Protein AF-A0A6N3QTU3-F1 (afdb_monomer_lite)

Secondary structure (DSSP, 8-state):
-THHHHHHHHHHHHHHHHHHHHHT--HHHHHHHHHHHHHHHHH-TTTS---

Foldseek 3Di:
DVVVVVVVVVVVLVVLCVCQVVVVHHSVVSVVVVVVVCCCVVPVVVPPDDD

Organism: NCBI:txid945360

InterPro domains:
  IPR036388 Winged helix-like DNA-binding domain superfamily [G3DSA:1.10.10.10] (1-48)

Radius of gyration: 14.79 Å; chains: 1; bounding box: 32×21×45 Å

pLDDT: mean 72.06, std 13.17, range [49.34, 86.94]

Sequence (51 aa):
MVLESQGEYDSQWATICSIAPKIGCTPETLRVWVRQHERDTGGGDEGLTPR

Structure (mmCIF, N/CA/C/O backbone):
data_AF-A0A6N3QTU3-F1
#
_entry.id   AF-A0A6N3QTU3-F1
#
loop_
_atom_site.group_PDB
_atom_site.id
_atom_site.type_symbol
_atom_site.label_atom_id
_atom_site.label_alt_id
_atom_site.label_comp_id
_atom_site.label_asym_id
_atom_site.label_entity_id
_atom_site.label_seq_id
_atom_site.pdbx_PDB_ins_code
_atom_site.Cartn_x
_atom_site.Cartn_y
_atom_site.Cartn_z
_atom_site.occupancy
_atom_site.B_iso_or_equiv
_atom_site.auth_seq_id
_atom_site.auth_comp_id
_atom_site.auth_asym_id
_atom_site.auth_atom_id
_atom_site.pdbx_PDB_model_num
ATOM 1 N N . MET A 1 1 ? 13.020 -7.567 14.876 1.00 49.81 1 MET A N 1
ATOM 2 C CA . MET A 1 1 ? 11.769 -8.351 14.972 1.00 49.81 1 MET A CA 1
ATOM 3 C C . MET A 1 1 ? 10.835 -7.849 13.882 1.00 49.81 1 MET A C 1
ATOM 5 O O . MET A 1 1 ? 10.698 -6.646 13.746 1.00 49.81 1 MET A O 1
ATOM 9 N N . VAL A 1 2 ? 10.248 -8.749 13.092 1.00 50.72 2 VAL A N 1
ATOM 10 C CA . VAL A 1 2 ? 9.447 -8.478 11.874 1.00 50.72 2 VAL A CA 1
ATOM 11 C C . VAL A 1 2 ? 8.186 -7.610 12.095 1.00 50.72 2 VAL A C 1
ATOM 13 O O . 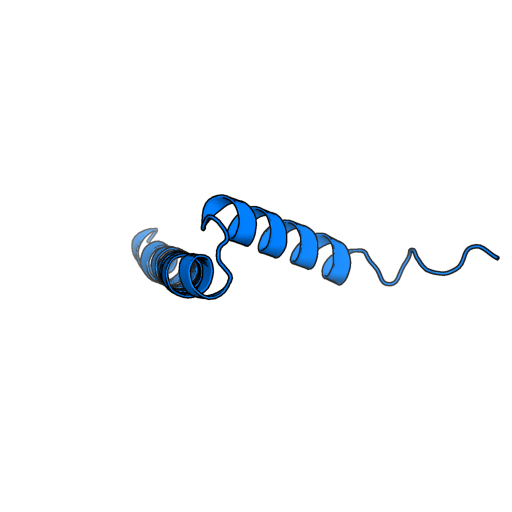VAL A 1 2 ? 7.582 -7.169 11.125 1.00 50.72 2 VAL A O 1
ATOM 16 N N . LEU A 1 3 ? 7.800 -7.313 13.343 1.00 52.88 3 LEU A N 1
ATOM 17 C CA . LEU A 1 3 ? 6.611 -6.504 13.649 1.00 52.88 3 LEU A CA 1
ATOM 18 C C . LEU A 1 3 ? 6.782 -4.995 13.410 1.00 52.88 3 LEU A C 1
ATOM 20 O O . LEU A 1 3 ? 5.814 -4.351 13.020 1.00 52.88 3 LEU A O 1
ATOM 24 N N . GLU A 1 4 ? 7.980 -4.440 13.605 1.00 51.31 4 GLU A N 1
ATOM 25 C CA . GLU A 1 4 ? 8.215 -2.987 13.477 1.00 51.31 4 GLU A CA 1
ATOM 26 C C . GLU A 1 4 ? 8.029 -2.533 12.018 1.00 51.31 4 GLU A C 1
ATOM 28 O O . GLU A 1 4 ? 7.282 -1.601 11.734 1.00 51.31 4 GLU A O 1
ATOM 33 N N . SER A 1 5 ? 8.583 -3.291 11.064 1.00 52.72 5 SER A N 1
ATOM 34 C CA . SER A 1 5 ? 8.428 -3.012 9.629 1.00 52.72 5 SER A CA 1
ATOM 35 C C . SER A 1 5 ? 7.021 -3.296 9.101 1.00 52.72 5 SER A C 1
ATOM 37 O O . SER A 1 5 ? 6.642 -2.756 8.065 1.00 52.72 5 SER A O 1
ATOM 39 N N . GLN A 1 6 ? 6.233 -4.140 9.779 1.00 54.28 6 GLN A N 1
ATOM 40 C CA . GLN A 1 6 ? 4.861 -4.424 9.357 1.00 54.28 6 GLN A CA 1
ATOM 41 C C . GLN A 1 6 ? 3.960 -3.203 9.572 1.00 54.28 6 GLN A C 1
ATOM 43 O O . GLN A 1 6 ? 3.080 -2.972 8.754 1.00 54.28 6 GLN A O 1
ATOM 48 N N . GLY A 1 7 ? 4.207 -2.396 10.611 1.00 61.34 7 GLY A N 1
ATOM 49 C CA . GLY A 1 7 ? 3.479 -1.148 10.851 1.00 61.34 7 GLY A CA 1
ATOM 50 C C . GLY A 1 7 ? 3.778 -0.074 9.805 1.00 61.34 7 GLY A C 1
ATOM 51 O O . GLY A 1 7 ? 2.862 0.602 9.346 1.00 61.34 7 GLY A O 1
ATOM 52 N N . GLU A 1 8 ? 5.030 0.049 9.363 1.00 63.03 8 GLU A N 1
ATOM 53 C CA . GLU A 1 8 ? 5.403 0.952 8.265 1.00 63.03 8 GLU A CA 1
ATOM 54 C C . GLU A 1 8 ? 4.816 0.489 6.926 1.00 63.03 8 GLU A C 1
ATOM 56 O O . GLU A 1 8 ? 4.241 1.295 6.193 1.00 63.03 8 GLU A O 1
ATOM 61 N N . TYR A 1 9 ? 4.879 -0.815 6.632 1.00 65.75 9 TYR A N 1
ATOM 62 C CA . TYR A 1 9 ? 4.316 -1.376 5.400 1.00 65.75 9 TYR A CA 1
ATOM 63 C C . TYR A 1 9 ? 2.782 -1.300 5.377 1.00 65.75 9 TYR A C 1
ATOM 65 O O . TYR A 1 9 ? 2.192 -0.984 4.343 1.00 65.75 9 TYR A O 1
ATOM 73 N N . ASP A 1 10 ? 2.132 -1.542 6.519 1.00 70.88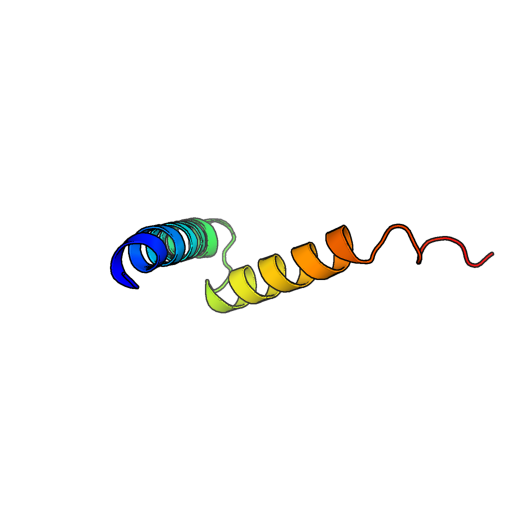 10 ASP A N 1
ATOM 74 C CA . ASP A 1 10 ? 0.691 -1.363 6.700 1.00 70.88 10 ASP A CA 1
ATOM 75 C C . ASP A 1 10 ? 0.305 0.115 6.599 1.00 70.88 10 ASP A C 1
ATOM 77 O O . ASP A 1 10 ? -0.646 0.438 5.902 1.00 70.88 10 ASP A O 1
ATOM 81 N N . SER A 1 11 ? 1.097 1.037 7.157 1.00 78.38 11 SER A N 1
ATOM 82 C CA . SER A 1 11 ? 0.868 2.486 7.039 1.00 78.38 11 SER A CA 1
ATOM 83 C C . SER A 1 11 ? 1.003 2.983 5.598 1.00 78.38 11 SER A C 1
ATOM 85 O O . SER A 1 11 ? 0.186 3.783 5.131 1.00 78.38 11 SER A O 1
ATOM 87 N N . GLN A 1 12 ? 1.999 2.492 4.853 1.00 78.44 12 GLN A N 1
ATOM 88 C CA . GLN A 1 12 ? 2.134 2.781 3.424 1.00 78.44 12 GLN A CA 1
ATOM 89 C C . GLN A 1 12 ? 0.952 2.209 2.634 1.00 78.44 12 GLN A C 1
ATOM 91 O O . GLN A 1 12 ? 0.360 2.911 1.812 1.00 78.44 12 GLN A O 1
ATOM 96 N N . TRP A 1 13 ? 0.558 0.964 2.905 1.00 82.44 13 TRP A N 1
ATOM 97 C CA . TRP A 1 13 ? -0.585 0.334 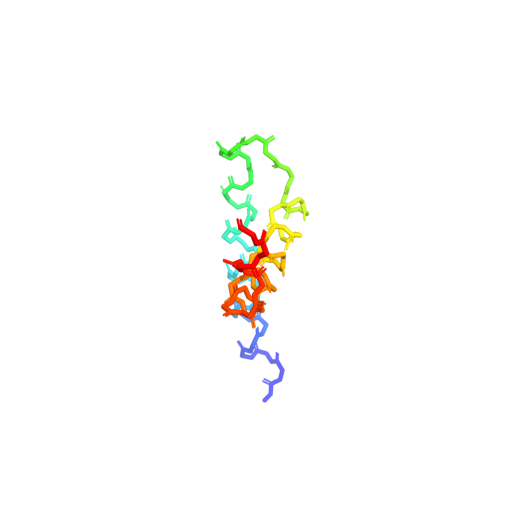2.247 1.00 82.44 13 TRP A CA 1
ATOM 98 C C . TRP A 1 13 ? -1.920 1.003 2.608 1.00 82.44 13 TRP A C 1
ATOM 100 O O . TRP A 1 13 ? -2.754 1.215 1.731 1.00 82.44 13 TRP A O 1
ATOM 110 N N . ALA A 1 14 ? -2.105 1.430 3.855 1.00 83.94 14 ALA A N 1
ATOM 111 C CA . ALA A 1 14 ? -3.264 2.178 4.331 1.00 83.94 14 ALA A CA 1
ATOM 112 C C . ALA A 1 14 ? -3.350 3.561 3.671 1.00 83.94 14 ALA A C 1
ATOM 114 O O . ALA A 1 14 ? -4.435 4.009 3.288 1.00 83.94 14 ALA A O 1
ATOM 115 N N . THR A 1 15 ? -2.202 4.210 3.465 1.00 83.56 15 THR A N 1
ATOM 116 C CA . THR A 1 15 ? -2.101 5.475 2.727 1.00 83.56 15 THR A CA 1
ATOM 117 C C . THR A 1 15 ? -2.493 5.277 1.262 1.00 83.56 15 THR A C 1
ATOM 119 O O . THR A 1 15 ? -3.345 6.001 0.749 1.00 83.56 15 THR A O 1
ATOM 122 N N . ILE A 1 16 ? -1.963 4.239 0.607 1.00 83.81 16 ILE A N 1
ATOM 123 C CA . ILE A 1 16 ? -2.326 3.854 -0.765 1.00 83.81 16 ILE A CA 1
ATOM 124 C C . ILE A 1 16 ? -3.831 3.561 -0.862 1.00 83.81 16 ILE A C 1
ATOM 126 O O . ILE A 1 16 ? -4.506 4.085 -1.746 1.00 83.81 16 ILE A O 1
ATOM 130 N N . CYS A 1 17 ? -4.383 2.792 0.076 1.00 83.25 17 CYS A N 1
ATOM 131 C CA . CYS A 1 17 ? -5.804 2.450 0.132 1.00 83.25 17 CYS A CA 1
ATOM 132 C C . CYS A 1 17 ? -6.706 3.671 0.357 1.00 83.25 17 CYS A C 1
ATOM 134 O O . CYS A 1 17 ? -7.794 3.739 -0.205 1.00 83.25 17 CYS A O 1
ATOM 136 N N . SER A 1 18 ? -6.240 4.672 1.107 1.00 84.69 18 SER A N 1
ATOM 137 C CA . SER A 1 18 ? -6.979 5.919 1.343 1.00 84.69 18 SER A CA 1
ATOM 138 C C . SER A 1 18 ? -6.9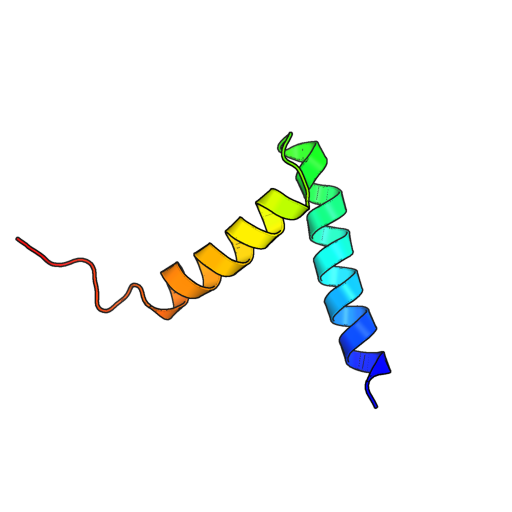15 6.904 0.170 1.00 84.69 18 SER A C 1
ATOM 140 O O . SER A 1 18 ? -7.810 7.738 0.017 1.00 84.69 18 SER A O 1
ATOM 142 N N . ILE A 1 19 ? -5.862 6.846 -0.652 1.00 83.00 19 ILE A N 1
ATOM 143 C CA . ILE A 1 19 ? -5.656 7.735 -1.809 1.00 83.00 19 ILE A CA 1
ATOM 144 C C . ILE A 1 19 ? -6.270 7.147 -3.081 1.00 83.00 19 ILE A C 1
ATOM 146 O O . ILE A 1 19 ? -6.855 7.882 -3.872 1.00 83.00 19 ILE A O 1
ATOM 150 N N . ALA A 1 20 ? -6.196 5.831 -3.263 1.00 84.38 20 ALA A N 1
ATOM 151 C CA . ALA A 1 20 ? -6.746 5.119 -4.411 1.00 84.38 20 ALA A CA 1
ATOM 152 C C . ALA A 1 20 ? -8.198 5.523 -4.769 1.00 84.38 20 ALA A C 1
ATOM 154 O O . ALA A 1 20 ? -8.417 5.985 -5.894 1.00 84.38 20 ALA A O 1
ATOM 155 N N . PRO A 1 21 ? -9.177 5.502 -3.839 1.00 81.12 21 PRO A N 1
ATOM 156 C CA . PRO A 1 21 ? -10.543 5.925 -4.138 1.00 81.12 21 PRO A CA 1
ATOM 157 C C . PRO A 1 21 ? -10.669 7.433 -4.398 1.00 81.12 21 PRO A C 1
ATOM 159 O O . PRO A 1 21 ? -11.610 7.844 -5.068 1.00 81.12 21 PRO A O 1
ATOM 162 N N . LYS A 1 22 ? -9.729 8.266 -3.924 1.00 85.88 22 LYS A N 1
ATOM 163 C CA . LYS A 1 22 ? -9.721 9.717 -4.197 1.00 85.88 22 LYS A CA 1
ATOM 164 C C . LYS A 1 22 ? -9.304 10.041 -5.631 1.00 85.88 22 LYS A C 1
ATOM 166 O O . LYS A 1 22 ? -9.737 11.055 -6.163 1.00 85.88 22 LYS A O 1
ATOM 171 N N . ILE A 1 23 ? -8.479 9.192 -6.244 1.00 81.50 23 ILE A N 1
ATOM 172 C CA . ILE A 1 23 ? -8.065 9.309 -7.653 1.00 81.50 23 ILE A CA 1
ATOM 173 C C . ILE A 1 23 ? -9.008 8.499 -8.571 1.00 81.50 23 ILE A C 1
ATOM 175 O O . ILE A 1 23 ? -9.025 8.689 -9.782 1.00 81.50 23 ILE A O 1
ATOM 179 N N . GLY A 1 24 ? -9.844 7.624 -7.999 1.00 83.75 24 GLY A N 1
ATOM 180 C CA . GLY A 1 24 ? -10.709 6.712 -8.753 1.00 83.75 24 GLY A CA 1
ATOM 181 C C . GLY A 1 24 ? -9.961 5.487 -9.288 1.00 83.75 24 GLY A C 1
ATOM 182 O O . GLY A 1 24 ? -10.387 4.873 -10.261 1.00 83.75 24 GLY A O 1
ATOM 183 N N . CYS A 1 25 ? -8.832 5.136 -8.671 1.00 84.12 25 CYS A N 1
ATOM 184 C CA . CYS A 1 25 ? -8.002 3.990 -9.038 1.00 84.12 25 CYS A CA 1
ATOM 185 C C . CYS A 1 25 ? -8.116 2.890 -7.979 1.00 84.12 25 CYS A C 1
ATOM 187 O O . CYS A 1 25 ? -8.482 3.147 -6.834 1.00 84.12 25 CYS A O 1
ATOM 189 N N . THR A 1 26 ? -7.741 1.658 -8.318 1.00 86.94 26 THR A N 1
ATOM 190 C CA . THR A 1 26 ? -7.599 0.602 -7.308 1.00 86.94 26 THR A CA 1
ATOM 191 C C . THR A 1 26 ? -6.285 0.764 -6.529 1.00 86.94 26 THR A C 1
ATOM 193 O O . THR A 1 26 ? -5.278 1.191 -7.105 1.00 86.94 26 THR A O 1
ATOM 196 N N . PRO A 1 27 ? -6.242 0.408 -5.230 1.00 82.81 27 PRO A N 1
ATOM 197 C CA . PRO A 1 27 ? -5.007 0.456 -4.438 1.00 82.81 27 PRO A CA 1
ATOM 198 C C . PRO A 1 27 ? -3.903 -0.442 -5.002 1.00 82.81 27 PRO A C 1
ATOM 200 O O . PRO A 1 27 ? -2.721 -0.129 -4.885 1.00 82.81 27 PRO A O 1
ATOM 203 N N . GLU A 1 28 ? -4.282 -1.521 -5.688 1.00 85.56 28 GLU A N 1
ATOM 204 C CA . GLU A 1 28 ? -3.359 -2.374 -6.438 1.00 85.56 28 GLU A CA 1
ATOM 205 C C . GLU A 1 28 ? -2.677 -1.616 -7.579 1.00 85.56 28 GLU A C 1
ATOM 207 O O . GLU A 1 28 ? -1.454 -1.668 -7.701 1.00 85.56 28 GLU A O 1
ATOM 212 N N . THR A 1 29 ? -3.444 -0.843 -8.358 1.00 84.69 29 THR A N 1
ATOM 213 C CA . THR A 1 29 ? -2.895 0.023 -9.412 1.00 84.69 29 THR A CA 1
ATOM 214 C C . THR A 1 29 ? -1.923 1.031 -8.816 1.00 84.69 29 THR A C 1
ATOM 216 O O . THR A 1 29 ? -0.788 1.134 -9.272 1.00 84.69 29 THR A O 1
ATOM 219 N N . LEU A 1 30 ? -2.319 1.726 -7.749 1.00 84.25 30 LEU A N 1
ATOM 220 C CA . LEU A 1 30 ? -1.470 2.737 -7.123 1.00 84.25 30 LEU A CA 1
ATOM 221 C C . LEU A 1 30 ? -0.167 2.133 -6.561 1.00 84.25 30 LEU A C 1
ATOM 223 O O . LEU A 1 30 ? 0.891 2.745 -6.677 1.00 84.25 30 LEU A O 1
ATOM 227 N N . ARG A 1 31 ? -0.189 0.899 -6.043 1.00 83.56 31 ARG A N 1
ATOM 228 C CA . ARG A 1 31 ? 1.028 0.189 -5.608 1.00 83.56 31 ARG A CA 1
ATOM 229 C C . ARG A 1 31 ? 1.943 -0.211 -6.764 1.00 83.56 31 ARG A C 1
ATOM 231 O O . ARG A 1 31 ? 3.163 -0.145 -6.614 1.00 83.56 31 ARG A O 1
ATOM 238 N N . VAL A 1 32 ? 1.385 -0.607 -7.909 1.00 85.75 32 VAL A N 1
ATOM 239 C CA . VAL A 1 32 ? 2.176 -0.839 -9.130 1.00 85.75 32 VAL A CA 1
ATOM 240 C C . VAL A 1 32 ? 2.830 0.464 -9.591 1.00 85.75 32 VAL A C 1
ATOM 242 O O . VAL A 1 32 ? 4.012 0.454 -9.922 1.00 85.75 32 VAL A O 1
ATOM 245 N N . TRP A 1 33 ? 2.107 1.585 -9.532 1.00 83.88 33 TRP A N 1
ATOM 246 C CA . TRP A 1 33 ? 2.636 2.911 -9.859 1.00 83.88 33 TRP A CA 1
ATOM 247 C C . TRP A 1 33 ? 3.760 3.346 -8.922 1.00 83.88 33 TRP A C 1
ATOM 249 O O . TRP A 1 33 ? 4.781 3.804 -9.413 1.00 83.88 33 TRP A O 1
ATOM 259 N N . VAL A 1 34 ? 3.629 3.149 -7.605 1.00 81.31 34 VAL A N 1
ATOM 260 C CA . VAL A 1 34 ? 4.707 3.437 -6.639 1.00 81.31 34 VAL A CA 1
ATOM 261 C C . VAL A 1 34 ? 5.966 2.648 -6.994 1.00 81.31 34 VAL A C 1
ATOM 263 O O . VAL A 1 34 ? 7.043 3.222 -7.105 1.00 81.31 34 VAL A O 1
ATOM 266 N N . ARG A 1 35 ? 5.831 1.349 -7.280 1.00 81.62 35 ARG A N 1
ATOM 267 C C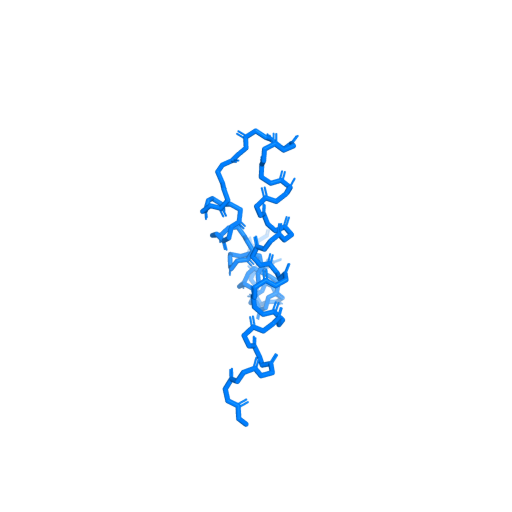A . ARG A 1 35 ? 6.974 0.502 -7.643 1.00 81.62 35 ARG A CA 1
ATOM 268 C C . ARG A 1 35 ? 7.572 0.849 -9.008 1.00 81.62 35 ARG A C 1
ATOM 270 O O . ARG A 1 35 ? 8.771 0.679 -9.214 1.00 81.62 35 ARG A O 1
ATOM 277 N N . GLN A 1 36 ? 6.745 1.293 -9.952 1.00 80.50 36 GLN A N 1
ATOM 278 C CA . GLN A 1 36 ? 7.203 1.788 -11.246 1.00 80.50 36 GLN A CA 1
ATOM 279 C C . GLN A 1 36 ? 7.928 3.125 -11.090 1.00 80.50 36 GLN A C 1
ATOM 281 O O . GLN A 1 36 ? 8.988 3.288 -11.676 1.00 80.50 36 GLN A O 1
ATOM 286 N N . HIS A 1 37 ? 7.407 4.032 -10.265 1.00 80.00 37 HIS A N 1
ATOM 287 C CA . HIS A 1 37 ? 8.018 5.315 -9.942 1.00 80.00 37 HIS A CA 1
ATOM 288 C C . HIS A 1 37 ? 9.354 5.132 -9.220 1.00 80.00 37 HIS A C 1
ATOM 290 O O . HIS A 1 37 ? 10.311 5.804 -9.558 1.00 80.00 37 HIS A O 1
ATOM 296 N N . GLU A 1 38 ? 9.478 4.185 -8.287 1.00 77.62 38 GLU A N 1
ATOM 297 C CA . GLU A 1 38 ? 10.771 3.856 -7.669 1.00 77.62 38 GLU A CA 1
ATOM 298 C C . GLU A 1 38 ? 11.799 3.349 -8.688 1.00 77.62 38 GLU A C 1
ATOM 300 O O . GLU A 1 38 ? 12.984 3.633 -8.556 1.00 77.62 38 GLU A O 1
ATOM 305 N N . ARG A 1 39 ? 11.367 2.621 -9.726 1.00 77.44 39 ARG A N 1
ATOM 306 C CA . ARG A 1 39 ? 12.258 2.184 -10.813 1.00 77.44 39 ARG A CA 1
ATOM 307 C C . ARG A 1 39 ? 12.571 3.279 -11.821 1.00 77.44 39 ARG A C 1
ATOM 309 O O . ARG A 1 39 ? 13.682 3.316 -12.326 1.00 77.44 39 ARG A O 1
ATOM 316 N N . ASP A 1 40 ? 11.602 4.132 -12.110 1.00 73.00 40 ASP A N 1
ATOM 317 C CA . ASP A 1 40 ? 11.740 5.275 -13.008 1.00 73.00 40 ASP A CA 1
ATOM 318 C C . ASP A 1 40 ? 12.643 6.346 -12.377 1.00 73.00 40 ASP A C 1
ATOM 320 O O . ASP A 1 40 ? 13.613 6.780 -12.979 1.00 73.00 40 ASP A O 1
ATOM 324 N N . THR A 1 41 ? 12.424 6.657 -11.099 1.00 70.81 41 THR A N 1
ATOM 325 C CA . THR A 1 41 ? 13.260 7.565 -10.299 1.00 70.81 41 THR A CA 1
ATOM 326 C C . THR A 1 41 ? 14.606 6.937 -9.923 1.00 70.81 41 THR A C 1
ATOM 328 O O . THR A 1 41 ? 15.599 7.642 -9.819 1.00 70.81 41 THR A O 1
ATOM 331 N N . GLY A 1 42 ? 14.670 5.619 -9.706 1.00 63.62 42 GLY A N 1
ATOM 332 C CA . GLY A 1 42 ? 15.901 4.913 -9.324 1.00 63.62 42 GLY A CA 1
ATOM 333 C C . GLY A 1 42 ? 16.758 4.417 -10.494 1.00 63.62 42 GLY A C 1
ATOM 334 O O . GLY A 1 42 ? 17.846 3.897 -10.261 1.00 63.62 42 GLY A O 1
ATOM 335 N N . GLY A 1 43 ? 16.272 4.535 -11.733 1.00 57.56 43 GLY A N 1
ATOM 336 C CA . GLY A 1 43 ? 16.956 4.084 -12.952 1.00 57.56 43 GLY A CA 1
ATOM 337 C C . GLY A 1 43 ? 16.902 5.080 -14.116 1.00 57.56 43 GLY A C 1
ATOM 338 O O . GLY A 1 43 ? 17.320 4.738 -15.220 1.00 57.56 43 GLY A O 1
ATOM 339 N N . GLY A 1 44 ? 16.370 6.286 -13.897 1.00 53.56 44 GLY A N 1
ATOM 340 C CA . GLY A 1 44 ? 16.042 7.254 -14.947 1.00 53.56 44 GLY A CA 1
ATOM 341 C C . GLY A 1 44 ? 17.117 8.287 -15.282 1.00 53.56 44 GLY A C 1
ATOM 342 O O . GLY A 1 44 ? 17.030 8.894 -16.347 1.00 53.56 44 GLY A O 1
ATOM 343 N N . ASP A 1 45 ? 18.158 8.461 -14.463 1.00 53.25 45 ASP A N 1
ATOM 344 C CA . ASP A 1 45 ? 19.255 9.390 -14.788 1.00 53.25 45 ASP A CA 1
ATOM 345 C C . ASP A 1 45 ? 20.281 8.811 -15.790 1.00 53.25 45 ASP A C 1
ATOM 347 O O . ASP A 1 45 ? 21.203 9.514 -16.196 1.00 53.25 45 ASP A O 1
ATOM 351 N N . GLU A 1 46 ? 20.130 7.554 -16.236 1.00 54.31 46 GLU A N 1
ATOM 352 C CA . GLU A 1 46 ? 20.972 6.938 -17.286 1.00 54.31 46 GLU A CA 1
ATOM 353 C C . GLU A 1 46 ? 20.252 6.825 -18.654 1.00 54.31 46 GLU A C 1
ATOM 355 O O . GLU A 1 46 ? 20.839 6.389 -19.640 1.00 54.31 46 GLU A O 1
ATOM 360 N N . GLY A 1 47 ? 18.978 7.226 -18.767 1.00 54.91 47 GLY A N 1
ATOM 361 C CA . GLY A 1 47 ? 18.147 6.835 -19.919 1.00 54.91 47 GLY A CA 1
ATOM 362 C C . GLY A 1 47 ? 17.659 7.929 -20.871 1.00 54.91 47 GLY A C 1
ATOM 363 O O . GLY A 1 47 ? 17.297 7.614 -22.004 1.00 54.91 47 GLY A O 1
ATOM 364 N N . LEU A 1 48 ? 17.620 9.203 -20.468 1.00 57.34 48 LEU A N 1
ATOM 365 C CA . LEU A 1 48 ?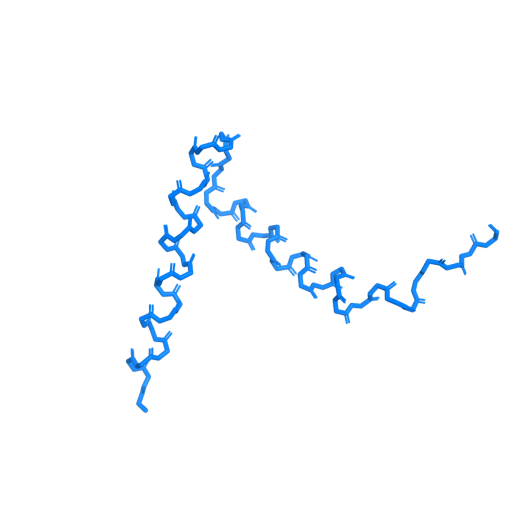 17.017 10.278 -21.275 1.00 57.34 48 LEU A CA 1
ATOM 366 C C . LEU A 1 48 ? 18.055 11.156 -21.990 1.00 57.34 48 LEU A C 1
ATOM 368 O O . LEU A 1 48 ? 17.992 12.377 -21.931 1.00 57.34 48 LEU A O 1
ATOM 372 N N . THR A 1 49 ? 18.973 10.531 -22.734 1.00 57.94 49 THR A N 1
ATOM 373 C CA . THR A 1 49 ? 19.449 11.094 -24.013 1.00 57.94 49 THR A CA 1
ATOM 374 C C . THR A 1 49 ? 19.667 9.980 -25.044 1.00 57.94 49 THR A C 1
ATOM 376 O O . THR A 1 49 ? 20.736 9.378 -25.125 1.00 57.94 49 THR A O 1
ATOM 379 N N . PRO A 1 50 ? 18.663 9.715 -25.893 1.00 58.31 50 PRO A N 1
ATOM 380 C CA . PRO A 1 50 ? 18.984 9.408 -27.278 1.00 58.31 50 PRO A CA 1
ATOM 381 C C . PRO A 1 50 ? 18.336 10.415 -28.239 1.00 58.31 50 PRO A C 1
ATOM 383 O O . PRO A 1 50 ? 17.135 10.365 -28.496 1.00 58.31 50 PRO A O 1
ATOM 386 N N . ARG A 1 51 ? 19.241 11.206 -28.834 1.00 49.34 51 ARG A N 1
ATOM 387 C CA . ARG A 1 51 ? 19.155 12.096 -30.010 1.00 49.34 51 ARG A CA 1
ATOM 388 C C . ARG A 1 51 ? 18.630 13.517 -29.844 1.00 49.34 51 ARG A C 1
ATOM 390 O O . ARG A 1 51 ? 17.465 13.706 -29.453 1.00 49.34 51 ARG A O 1
#